Protein AF-A0A1H9H5K4-F1 (afdb_monomer)

Solvent-accessible surface area (backbone atoms only — not comparable to full-atom values): 8935 Å² total; per-residue (Å²): 134,76,62,64,62,54,52,51,51,46,32,51,48,12,49,52,40,22,51,51,19,50,47,57,55,54,73,44,47,45,75,44,65,45,85,68,79,45,102,84,40,21,81,36,43,59,58,78,64,101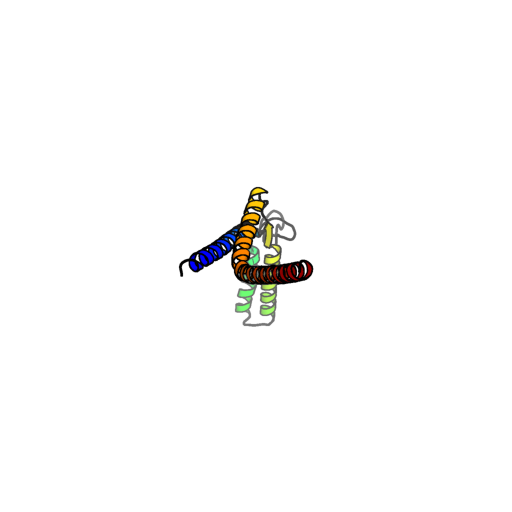,45,84,44,59,61,69,56,60,51,46,56,44,51,51,22,52,55,42,38,67,72,52,76,72,47,74,67,34,57,51,46,36,52,51,31,52,50,52,51,53,54,48,50,59,61,22,54,41,85,41,72,61,92,68,55,73,63,57,53,50,51,35,48,50,28,33,53,50,11,46,50,42,31,48,48,59,65,54,56,80,73,49,60,65,63,54,54,50,54,52,52,53,53,52,48,53,53,53,53,52,52,51,54,52,51,52,50,53,54,62,74,77,105

pLDDT: mean 70.05, std 15.32, range [40.38, 92.62]

Structure (mmCIF, N/CA/C/O backbone):
data_AF-A0A1H9H5K4-F1
#
_entry.id   AF-A0A1H9H5K4-F1
#
loop_
_atom_site.group_PDB
_atom_site.id
_atom_site.type_symbol
_atom_site.label_atom_id
_atom_site.label_alt_id
_atom_site.label_comp_id
_atom_site.label_asym_id
_atom_site.label_entity_id
_atom_site.label_seq_id
_atom_site.pdbx_PDB_ins_code
_atom_site.Cartn_x
_atom_site.Cartn_y
_atom_site.Cartn_z
_atom_site.occupancy
_atom_site.B_iso_or_equiv
_atom_site.auth_seq_id
_atom_site.auth_comp_id
_atom_site.auth_asym_id
_atom_site.auth_atom_id
_atom_site.pdbx_PDB_model_num
ATOM 1 N N . MET A 1 1 ? -34.189 -9.428 18.958 1.00 47.50 1 MET A N 1
ATOM 2 C CA . MET A 1 1 ? -33.196 -10.035 18.036 1.00 47.50 1 MET A CA 1
ATOM 3 C C . MET A 1 1 ? -33.087 -9.348 16.654 1.00 47.50 1 MET A C 1
ATOM 5 O O . MET A 1 1 ? -32.446 -9.909 15.776 1.00 47.50 1 MET A O 1
ATOM 9 N N . LYS A 1 2 ? -33.678 -8.160 16.399 1.00 49.12 2 LYS A N 1
ATOM 10 C CA . LYS A 1 2 ? -33.633 -7.508 15.063 1.00 49.12 2 LYS A CA 1
ATOM 11 C C . LYS A 1 2 ? -32.490 -6.483 14.893 1.00 49.12 2 LYS A C 1
ATOM 13 O O . LYS A 1 2 ? -32.190 -6.124 13.763 1.00 49.12 2 LYS A O 1
ATOM 18 N N . ASN A 1 3 ? -31.840 -6.056 15.981 1.00 57.09 3 ASN A N 1
ATOM 19 C CA . ASN A 1 3 ? -30.867 -4.953 15.960 1.00 57.09 3 ASN A CA 1
ATOM 20 C C . ASN A 1 3 ? -29.428 -5.411 15.646 1.00 57.09 3 ASN A C 1
ATOM 22 O O . ASN A 1 3 ? -28.778 -4.790 14.813 1.00 57.09 3 ASN A O 1
ATOM 26 N N . GLU A 1 4 ? -28.991 -6.562 16.167 1.00 59.06 4 GLU A N 1
ATOM 27 C CA . GLU A 1 4 ? -27.632 -7.099 15.936 1.00 59.06 4 GLU A CA 1
ATOM 28 C C . GLU A 1 4 ? -27.330 -7.383 14.456 1.00 59.06 4 GLU A C 1
ATOM 30 O O . GLU A 1 4 ? -26.211 -7.212 13.980 1.00 59.06 4 GLU A O 1
ATOM 35 N N . LYS A 1 5 ? -28.349 -7.777 13.678 1.00 60.62 5 LYS A N 1
ATOM 36 C CA . LYS A 1 5 ? -28.186 -8.032 12.238 1.00 60.62 5 LYS A CA 1
ATOM 37 C C . LYS A 1 5 ? -27.827 -6.763 11.467 1.00 60.62 5 LYS A C 1
ATOM 39 O O . LYS A 1 5 ? -27.070 -6.835 10.506 1.00 60.62 5 LYS A O 1
ATOM 44 N N . ASN A 1 6 ? -28.354 -5.614 11.886 1.00 73.81 6 ASN A N 1
ATOM 45 C CA . ASN A 1 6 ? -28.075 -4.340 11.231 1.00 73.81 6 ASN A CA 1
ATOM 46 C C . ASN A 1 6 ? -26.670 -3.841 11.579 1.00 73.81 6 ASN A C 1
ATOM 48 O O . ASN A 1 6 ? -26.006 -3.285 10.713 1.00 73.81 6 ASN A O 1
ATOM 52 N N . GLU A 1 7 ? -26.201 -4.094 12.801 1.00 72.50 7 GLU A N 1
ATOM 53 C CA . GLU A 1 7 ? -24.843 -3.758 13.248 1.00 72.50 7 GLU A CA 1
ATOM 54 C C . GLU A 1 7 ? -23.786 -4.618 12.551 1.00 72.50 7 GLU A C 1
ATOM 56 O O . GLU A 1 7 ? -22.800 -4.083 12.045 1.00 72.50 7 GLU A O 1
ATOM 61 N N . LEU A 1 8 ? -24.034 -5.924 12.407 1.00 78.62 8 LEU A N 1
ATOM 62 C CA . LEU A 1 8 ? -23.179 -6.817 11.619 1.00 78.62 8 LEU A CA 1
ATOM 63 C C . LEU A 1 8 ? -23.145 -6.430 10.137 1.00 78.62 8 LEU A C 1
ATOM 65 O O . LEU A 1 8 ? -22.081 -6.462 9.526 1.00 78.62 8 LEU A O 1
ATOM 69 N N . LEU A 1 9 ? -24.282 -6.031 9.556 1.00 82.31 9 LEU A N 1
ATOM 70 C CA . LEU A 1 9 ? -24.336 -5.534 8.177 1.00 82.31 9 LEU A CA 1
ATOM 71 C C . LEU A 1 9 ? -23.584 -4.207 8.011 1.00 82.31 9 LEU A C 1
ATOM 73 O O . LEU A 1 9 ? -22.932 -4.011 6.990 1.00 82.31 9 LEU A O 1
ATOM 77 N N . PHE A 1 10 ? -23.631 -3.318 9.004 1.00 81.44 10 PHE A N 1
ATOM 78 C CA . PHE A 1 10 ? -22.887 -2.055 8.996 1.00 81.44 10 PHE A CA 1
ATOM 79 C C . PHE A 1 10 ? -21.377 -2.275 9.153 1.00 81.44 10 PHE A C 1
ATOM 81 O O . PHE A 1 10 ? -20.582 -1.655 8.449 1.00 81.44 10 PHE A O 1
ATOM 88 N N . PHE A 1 11 ? -20.979 -3.201 10.028 1.00 87.00 11 PHE A N 1
ATOM 89 C CA . PHE A 1 11 ? -19.592 -3.633 10.181 1.00 87.00 11 PHE A CA 1
ATOM 90 C C . PHE A 1 11 ? -19.070 -4.279 8.896 1.00 87.00 11 PHE A C 1
ATOM 92 O O . PHE A 1 11 ? -18.037 -3.869 8.371 1.00 87.00 11 PHE A O 1
ATOM 99 N N . LEU A 1 12 ? -19.812 -5.243 8.345 1.00 90.00 12 LEU A N 1
ATOM 100 C CA . LEU A 1 12 ? -19.452 -5.930 7.108 1.00 90.00 12 LEU A CA 1
ATOM 101 C C . LEU A 1 12 ? -19.418 -4.965 5.919 1.00 90.00 12 LEU A C 1
ATOM 103 O O . LEU A 1 12 ? -18.517 -5.054 5.092 1.00 90.00 12 LEU A O 1
ATOM 107 N N . GLY A 1 13 ? -20.351 -4.013 5.865 1.00 89.12 13 GLY A N 1
ATOM 108 C CA . GLY A 1 13 ? -20.355 -2.928 4.889 1.00 89.12 13 GLY A CA 1
ATOM 109 C C . GLY A 1 13 ? -19.105 -2.055 4.992 1.00 89.12 13 GLY A C 1
ATOM 110 O O . GLY A 1 13 ? -18.459 -1.802 3.978 1.00 89.12 13 GLY A O 1
ATOM 111 N N . GLY A 1 14 ? -18.703 -1.663 6.204 1.00 88.31 14 GLY A N 1
ATOM 112 C CA . GLY A 1 14 ? -17.472 -0.903 6.436 1.00 88.31 14 GLY A CA 1
ATOM 113 C C . GLY A 1 14 ? -16.201 -1.679 6.067 1.00 88.31 14 GLY A C 1
ATOM 114 O O . GLY A 1 14 ? -15.311 -1.128 5.417 1.00 88.31 14 GLY A O 1
ATOM 115 N N . VAL A 1 15 ? -16.130 -2.972 6.408 1.00 90.94 15 VAL A N 1
ATOM 116 C CA . VAL A 1 15 ? -15.009 -3.853 6.033 1.00 90.94 15 VAL A CA 1
ATOM 117 C C . VAL A 1 15 ? -14.943 -4.029 4.517 1.00 90.94 15 VAL A C 1
ATOM 119 O O . VAL A 1 15 ? -13.870 -3.877 3.937 1.00 90.94 15 VAL A O 1
ATOM 122 N N . ALA A 1 16 ? -16.075 -4.299 3.863 1.00 91.00 16 ALA A N 1
ATOM 123 C CA . ALA A 1 16 ? -16.149 -4.448 2.412 1.00 91.00 16 ALA A CA 1
ATOM 124 C C . ALA A 1 16 ? -15.741 -3.153 1.696 1.00 91.00 16 ALA A C 1
ATOM 126 O O . ALA A 1 16 ? -14.950 -3.189 0.757 1.00 91.00 16 ALA A O 1
ATOM 127 N N . MET A 1 17 ? -16.212 -2.002 2.178 1.00 90.88 17 MET A N 1
ATOM 128 C CA . MET A 1 17 ? -15.848 -0.689 1.648 1.00 90.88 17 MET A CA 1
ATOM 129 C C . MET A 1 17 ? -14.340 -0.423 1.791 1.00 90.88 17 MET A C 1
ATOM 131 O O . MET A 1 17 ? -13.692 -0.021 0.826 1.00 90.88 17 MET A O 1
ATOM 135 N N . CYS A 1 18 ? -13.751 -0.740 2.947 1.00 91.56 18 CYS A N 1
ATOM 136 C CA . CYS A 1 18 ? -12.311 -0.616 3.173 1.00 91.56 18 CYS A CA 1
ATOM 137 C C . CYS A 1 18 ? -11.502 -1.552 2.253 1.00 91.56 18 CYS A C 1
ATOM 139 O O . CYS A 1 18 ? -10.542 -1.120 1.615 1.00 91.56 18 CYS A O 1
ATOM 141 N N . ALA A 1 19 ? -11.933 -2.811 2.115 1.00 91.12 19 ALA A N 1
ATOM 142 C CA . ALA A 1 19 ? -11.299 -3.798 1.244 1.00 91.12 19 ALA A CA 1
ATOM 143 C C . ALA A 1 19 ? -11.302 -3.359 -0.227 1.00 91.12 19 ALA A C 1
ATOM 145 O O . ALA A 1 19 ? -10.289 -3.504 -0.906 1.00 91.12 19 ALA A O 1
ATOM 146 N N . VAL A 1 20 ? -12.398 -2.764 -0.709 1.00 90.69 20 VAL A N 1
ATOM 147 C CA . VAL A 1 20 ? -12.471 -2.209 -2.069 1.00 90.69 20 VAL A CA 1
ATOM 148 C C . VAL A 1 20 ? -11.520 -1.016 -2.232 1.00 90.69 20 VAL A C 1
ATOM 150 O O . VAL A 1 20 ? -10.835 -0.929 -3.248 1.00 90.69 20 VAL A O 1
ATOM 153 N N . GLY A 1 21 ? -11.402 -0.133 -1.233 1.00 86.88 21 GLY A N 1
ATOM 154 C CA . GLY A 1 21 ? -10.444 0.982 -1.259 1.00 86.88 21 GLY A CA 1
ATOM 155 C C . GLY A 1 21 ? -8.985 0.537 -1.308 1.00 86.88 21 GLY A C 1
ATOM 156 O O . GLY A 1 21 ? -8.221 1.023 -2.141 1.00 86.88 21 GLY A O 1
ATOM 157 N N . LEU A 1 22 ? -8.614 -0.442 -0.483 1.00 88.31 22 LEU A N 1
ATOM 158 C CA . LEU A 1 22 ? -7.289 -1.067 -0.511 1.00 88.31 22 LEU A CA 1
ATOM 159 C C . LEU A 1 22 ? -7.037 -1.831 -1.814 1.00 88.31 22 LEU A C 1
ATOM 161 O O . LEU A 1 22 ? -5.936 -1.769 -2.350 1.00 88.31 22 LEU A O 1
ATOM 165 N N . PHE A 1 23 ? -8.048 -2.514 -2.352 1.00 87.75 23 PHE A N 1
ATOM 166 C CA . PHE A 1 23 ? -7.936 -3.213 -3.628 1.00 87.75 23 PHE A CA 1
ATOM 167 C C . PHE A 1 23 ? -7.665 -2.240 -4.775 1.00 87.75 23 PHE A C 1
ATOM 169 O O . PHE A 1 23 ? -6.749 -2.468 -5.555 1.00 87.75 23 PHE A O 1
ATOM 176 N N . ILE A 1 24 ? -8.403 -1.131 -4.859 1.00 84.12 24 ILE A N 1
ATOM 177 C CA . ILE A 1 24 ? -8.171 -0.102 -5.881 1.00 84.12 24 ILE A CA 1
ATOM 178 C C . ILE A 1 24 ? -6.773 0.511 -5.718 1.00 84.12 24 ILE A C 1
ATOM 180 O O . ILE A 1 24 ? -6.087 0.718 -6.717 1.00 84.12 24 ILE A O 1
ATOM 184 N N . LEU A 1 25 ? -6.328 0.748 -4.479 1.00 83.81 25 LEU A N 1
ATOM 185 C CA . LEU A 1 25 ? -4.987 1.254 -4.187 1.00 83.81 25 LEU A CA 1
ATOM 186 C C . LEU A 1 25 ? -3.892 0.279 -4.646 1.00 83.81 25 LEU A C 1
ATOM 188 O O . LEU A 1 25 ? -2.971 0.686 -5.349 1.00 83.81 25 LEU A O 1
ATOM 192 N N . PHE A 1 26 ? -4.004 -1.010 -4.317 1.00 74.88 26 PHE A N 1
ATOM 193 C CA . PHE A 1 26 ? -3.025 -2.022 -4.724 1.00 74.88 26 PHE A CA 1
ATOM 194 C C . PHE A 1 26 ? -3.066 -2.334 -6.216 1.00 74.88 26 PHE A C 1
ATOM 196 O O . PHE A 1 26 ? -2.019 -2.542 -6.818 1.00 74.88 26 PHE A O 1
ATOM 203 N N . ASN A 1 27 ? -4.244 -2.314 -6.835 1.00 73.44 27 ASN A N 1
ATOM 204 C CA . ASN A 1 27 ? -4.385 -2.565 -8.266 1.00 73.44 27 ASN A CA 1
ATOM 205 C C . ASN A 1 27 ? -3.851 -1.402 -9.124 1.00 73.44 27 ASN A C 1
ATOM 207 O O . ASN A 1 27 ? -3.678 -1.547 -10.329 1.00 73.44 27 ASN A O 1
ATOM 211 N N . ARG A 1 28 ? -3.585 -0.245 -8.508 1.00 68.81 28 ARG A N 1
ATOM 212 C CA . ARG A 1 28 ? -2.949 0.925 -9.132 1.00 68.81 28 ARG A CA 1
ATOM 213 C C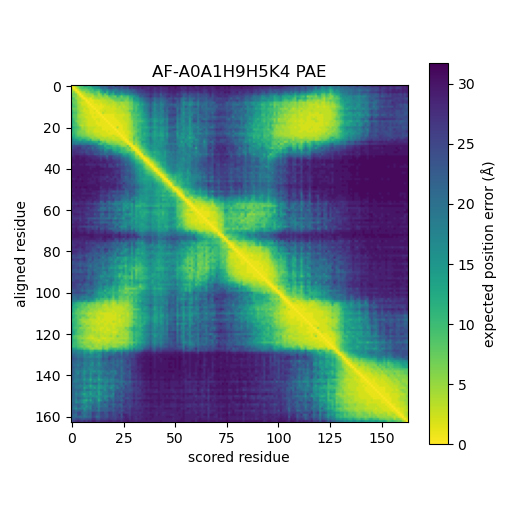 . ARG A 1 28 ? -1.439 0.987 -8.914 1.00 68.81 28 ARG A C 1
ATOM 215 O O . ARG A 1 28 ? -0.761 1.784 -9.561 1.00 68.81 28 ARG A O 1
ATOM 222 N N . VAL A 1 29 ? -0.898 0.126 -8.051 1.00 59.16 29 VAL A N 1
ATOM 223 C CA . VAL A 1 29 ? 0.541 -0.137 -7.987 1.00 59.16 29 VAL A CA 1
ATOM 224 C C . VAL A 1 29 ? 0.882 -1.060 -9.152 1.00 59.16 29 VAL A C 1
ATOM 226 O O . VAL A 1 29 ? 0.818 -2.285 -9.047 1.00 59.16 29 VAL A O 1
ATOM 229 N N . HIS A 1 30 ? 1.233 -0.472 -10.291 1.00 54.75 30 HIS A N 1
ATOM 230 C CA . HIS A 1 30 ? 1.734 -1.249 -11.410 1.00 54.75 30 HIS A CA 1
ATOM 231 C C . HIS A 1 30 ? 3.174 -1.684 -11.119 1.00 54.75 30 HIS A C 1
ATOM 233 O O . HIS A 1 30 ? 4.112 -0.885 -11.077 1.00 54.75 30 HIS A O 1
ATOM 239 N N . VAL A 1 31 ? 3.366 -2.992 -10.936 1.00 40.38 31 VAL A N 1
ATOM 240 C CA . VAL A 1 31 ? 4.702 -3.593 -10.912 1.00 40.38 31 VAL A CA 1
ATOM 241 C C . VAL A 1 31 ? 5.180 -3.708 -12.355 1.00 40.38 31 VAL A C 1
ATOM 243 O O . VAL A 1 31 ? 4.978 -4.711 -13.039 1.00 40.38 31 VAL A O 1
ATOM 246 N N . GLY A 1 32 ? 5.774 -2.626 -12.848 1.00 47.28 32 GLY A N 1
ATOM 247 C CA . GLY A 1 32 ? 6.412 -2.599 -14.152 1.00 47.28 32 GLY A CA 1
ATOM 248 C C . GLY A 1 32 ? 7.729 -3.364 -14.100 1.00 47.28 32 GLY A C 1
ATOM 249 O O . GLY A 1 32 ? 8.656 -2.994 -13.380 1.00 47.28 32 GLY A O 1
ATOM 250 N N . SER A 1 33 ? 7.835 -4.426 -14.893 1.00 46.53 33 SER A N 1
ATOM 251 C CA . SER A 1 33 ? 9.131 -5.029 -15.201 1.00 46.53 33 SER A CA 1
ATOM 252 C C . SER A 1 33 ? 9.799 -4.171 -16.274 1.00 46.53 33 SER A C 1
ATOM 254 O O . SER A 1 33 ? 9.307 -4.115 -17.401 1.00 46.53 33 SER A O 1
ATOM 256 N N . VAL A 1 34 ? 10.905 -3.493 -15.956 1.00 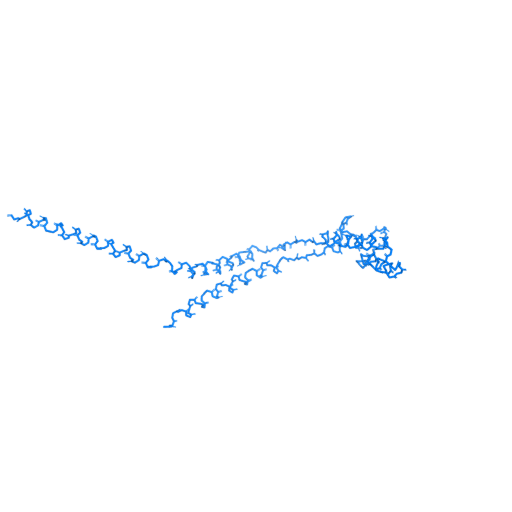51.41 34 VAL A N 1
ATOM 257 C CA . VAL A 1 34 ? 11.734 -2.822 -16.970 1.00 51.41 34 VAL A CA 1
ATOM 258 C C . VAL A 1 34 ? 12.481 -3.904 -17.746 1.00 51.41 34 VAL A C 1
ATOM 260 O O . VAL A 1 34 ? 13.648 -4.185 -17.514 1.00 51.41 34 VAL A O 1
ATOM 263 N N . TYR A 1 35 ? 11.788 -4.533 -18.691 1.00 49.22 35 TYR A N 1
ATOM 264 C CA . TYR A 1 35 ? 12.383 -5.351 -19.745 1.00 49.22 35 TYR A CA 1
ATOM 265 C C . TYR A 1 35 ? 12.783 -4.454 -20.925 1.00 49.22 35 TYR A C 1
ATOM 267 O O . TYR A 1 35 ? 12.436 -4.726 -22.070 1.00 49.22 35 TYR A O 1
ATOM 275 N N . GLY A 1 36 ? 13.490 -3.352 -20.671 1.00 51.50 36 GLY A N 1
ATOM 276 C CA . GLY A 1 36 ? 13.941 -2.477 -21.751 1.00 51.50 36 GLY A CA 1
ATOM 277 C C . GLY A 1 36 ? 14.374 -1.096 -21.287 1.00 51.50 36 GLY A C 1
ATOM 278 O O . GLY A 1 36 ? 13.546 -0.285 -20.887 1.00 51.50 36 GLY A O 1
ATOM 279 N N . GLY A 1 37 ? 15.670 -0.812 -21.410 1.00 46.00 37 GLY A N 1
ATOM 280 C CA . GLY A 1 37 ? 16.193 0.555 -21.400 1.00 46.00 37 GLY A CA 1
ATOM 281 C C . GLY A 1 37 ? 17.109 0.877 -20.224 1.00 46.00 37 GLY A C 1
ATOM 282 O O . GLY A 1 37 ? 16.682 1.452 -19.229 1.00 46.00 37 GLY A O 1
ATOM 283 N N . GLY A 1 38 ? 18.402 0.577 -20.366 1.00 42.25 38 GLY A N 1
ATOM 284 C CA . GLY A 1 38 ? 19.440 1.205 -19.547 1.00 42.25 38 GLY A CA 1
ATOM 285 C C . GLY A 1 38 ? 20.663 0.331 -19.297 1.00 42.25 38 GLY A C 1
ATOM 286 O O . GLY A 1 38 ? 20.542 -0.872 -19.084 1.00 42.25 38 GLY A O 1
ATOM 287 N N . LEU A 1 39 ? 21.832 0.978 -19.260 1.00 44.28 39 LEU A N 1
ATOM 288 C CA . LEU A 1 39 ? 23.183 0.399 -19.176 1.00 44.28 39 LEU A CA 1
ATOM 289 C C . LEU A 1 39 ? 23.403 -0.587 -18.002 1.00 44.28 39 LEU A C 1
ATOM 291 O O . LEU A 1 39 ? 24.328 -1.384 -18.049 1.00 44.28 39 LEU A O 1
ATOM 295 N N . PHE A 1 40 ? 22.537 -0.570 -16.982 1.00 44.59 40 PHE A N 1
ATOM 296 C CA . PHE A 1 40 ? 22.558 -1.503 -15.842 1.00 44.59 40 PHE A CA 1
ATOM 297 C C . PHE A 1 40 ? 21.185 -2.131 -15.514 1.00 44.59 40 PHE A C 1
ATOM 299 O O . PHE A 1 40 ? 21.075 -2.909 -14.576 1.00 44.59 40 PHE A O 1
ATOM 306 N N . GLY A 1 41 ? 20.140 -1.833 -16.298 1.00 45.53 41 GLY A N 1
ATOM 307 C CA . GLY A 1 41 ? 18.802 -2.447 -16.207 1.00 45.53 41 GLY A CA 1
ATOM 308 C C . GLY A 1 41 ? 18.507 -3.404 -17.370 1.00 45.53 41 GLY A C 1
ATOM 309 O O . GLY A 1 41 ? 17.354 -3.705 -17.653 1.00 45.53 41 GLY A O 1
ATOM 310 N N . GLY A 1 42 ? 19.551 -3.815 -18.096 1.00 46.41 42 GLY A N 1
ATOM 311 C CA . GLY A 1 42 ? 19.476 -4.427 -19.420 1.00 46.41 42 GLY A CA 1
ATOM 312 C C . GLY A 1 42 ? 20.238 -5.742 -19.557 1.00 46.41 42 GLY A C 1
ATOM 313 O O . GLY A 1 42 ? 20.766 -6.012 -20.626 1.00 46.41 42 GLY A O 1
ATOM 314 N N . LEU A 1 43 ? 20.277 -6.606 -18.538 1.00 49.34 43 LEU A N 1
ATOM 315 C CA . LEU A 1 43 ? 20.747 -7.989 -18.754 1.00 49.34 43 LEU A CA 1
ATOM 316 C C . LEU A 1 43 ? 19.833 -8.790 -19.710 1.00 49.34 43 LEU A C 1
ATOM 318 O O . LEU A 1 43 ? 20.214 -9.863 -20.163 1.00 49.34 43 LEU A O 1
ATOM 322 N N . GLY A 1 44 ? 18.650 -8.261 -20.049 1.00 46.62 44 GLY A N 1
ATOM 323 C CA . GLY A 1 44 ? 17.777 -8.775 -21.110 1.00 46.62 44 GLY A CA 1
ATOM 324 C C . GLY A 1 44 ? 17.967 -8.126 -22.488 1.00 46.62 44 GLY A C 1
ATOM 325 O O . GLY A 1 44 ? 17.357 -8.600 -23.435 1.00 46.62 44 GLY A O 1
ATOM 326 N N . TYR A 1 45 ? 18.786 -7.071 -22.606 1.00 44.84 45 TYR A N 1
ATOM 327 C CA . TYR A 1 45 ? 19.160 -6.418 -23.869 1.00 44.84 45 TYR A CA 1
ATOM 328 C C . TYR A 1 45 ? 20.631 -6.030 -23.785 1.00 44.84 45 TYR A C 1
ATOM 330 O O . TYR A 1 45 ? 20.988 -4.868 -23.584 1.00 44.84 45 TYR A O 1
ATOM 338 N N . ILE A 1 46 ? 21.501 -7.029 -23.908 1.00 46.69 46 ILE A N 1
ATOM 339 C CA . ILE A 1 46 ? 22.923 -6.782 -24.108 1.00 46.69 46 ILE A CA 1
ATOM 340 C C . ILE A 1 46 ? 23.063 -6.226 -25.524 1.00 46.69 46 ILE A C 1
ATOM 342 O O . ILE A 1 46 ? 23.179 -6.962 -26.501 1.00 46.69 46 ILE A O 1
ATOM 346 N N . THR A 1 47 ? 22.992 -4.906 -25.642 1.00 47.62 47 THR A N 1
ATOM 347 C CA . THR A 1 47 ? 23.293 -4.183 -26.875 1.00 47.62 47 THR A CA 1
ATOM 348 C C . THR A 1 47 ? 24.813 -4.179 -27.050 1.00 47.62 47 THR A C 1
ATOM 350 O O . THR A 1 47 ? 25.488 -3.195 -26.755 1.00 47.62 47 THR A O 1
ATOM 353 N N . LEU A 1 48 ? 25.379 -5.308 -27.490 1.00 44.91 48 LEU A N 1
ATOM 354 C CA . LEU A 1 48 ? 26.763 -5.384 -27.961 1.00 44.91 48 LEU A CA 1
ATOM 355 C C . LEU A 1 48 ? 26.797 -4.826 -29.398 1.00 44.91 48 LEU A C 1
ATOM 357 O O . LEU A 1 48 ? 26.823 -5.559 -30.384 1.00 44.91 48 LEU A O 1
ATOM 361 N N . GLY A 1 49 ? 26.672 -3.504 -29.528 1.00 61.75 49 GLY A N 1
ATOM 362 C CA . GLY A 1 49 ? 26.495 -2.843 -30.825 1.00 61.75 49 GLY A CA 1
ATOM 363 C C . GLY A 1 49 ? 25.072 -2.975 -31.392 1.00 61.75 49 GLY A C 1
ATOM 364 O O . GLY A 1 49 ? 24.097 -3.006 -30.655 1.00 61.75 49 GLY A O 1
ATOM 365 N N . ARG A 1 50 ? 24.924 -3.014 -32.722 1.00 44.69 50 ARG A N 1
ATOM 366 C CA . ARG A 1 50 ? 23.642 -2.856 -33.451 1.00 44.69 50 ARG A CA 1
ATOM 367 C C . ARG A 1 50 ? 22.715 -4.089 -33.440 1.00 44.69 50 ARG A C 1
ATOM 369 O O . ARG A 1 50 ? 21.880 -4.225 -34.330 1.00 44.69 50 ARG A O 1
ATOM 376 N N . PHE A 1 51 ? 22.867 -4.983 -32.465 1.00 43.12 51 PHE A N 1
ATOM 377 C CA . PHE A 1 51 ? 22.050 -6.185 -32.306 1.00 43.12 51 PHE A CA 1
ATOM 378 C C . PHE A 1 51 ? 21.310 -6.143 -30.968 1.00 43.12 51 PHE A C 1
ATOM 380 O O . PHE A 1 51 ? 21.914 -6.201 -29.900 1.00 43.12 51 PHE A O 1
ATOM 387 N N . SER A 1 52 ? 19.985 -6.035 -31.037 1.00 45.81 52 SER A N 1
ATOM 388 C CA . SER A 1 52 ? 19.095 -6.113 -29.881 1.00 45.81 52 SER A CA 1
ATOM 389 C C . SER A 1 52 ? 18.845 -7.585 -29.545 1.00 45.81 52 SER A C 1
ATOM 391 O O . SER A 1 52 ? 18.115 -8.266 -30.262 1.00 45.81 52 SER A O 1
ATOM 393 N N . MET A 1 53 ? 19.475 -8.100 -28.485 1.00 48.19 53 MET A N 1
ATOM 394 C CA . MET A 1 53 ? 19.209 -9.461 -28.004 1.00 48.19 53 MET A CA 1
ATOM 395 C C . MET A 1 53 ? 17.891 -9.505 -27.207 1.00 48.19 53 MET A C 1
ATOM 397 O O . MET A 1 53 ? 17.696 -8.635 -26.363 1.00 48.19 53 MET A O 1
ATOM 401 N N . PRO A 1 54 ? 16.990 -10.477 -27.454 1.00 51.47 54 PRO A N 1
ATOM 402 C CA . PRO A 1 54 ? 15.736 -10.618 -26.714 1.00 51.47 54 PRO A CA 1
ATOM 403 C C . PRO A 1 54 ? 15.922 -11.032 -25.246 1.00 51.47 54 PRO A C 1
ATOM 405 O O . PRO A 1 54 ? 16.795 -11.834 -24.917 1.00 51.47 54 PRO A O 1
ATOM 408 N N . SER A 1 55 ? 14.977 -10.588 -24.413 1.00 50.88 55 SER A N 1
ATOM 409 C CA . SER A 1 55 ? 14.720 -10.954 -23.005 1.00 50.88 55 SER A CA 1
ATOM 410 C C . SER A 1 55 ? 14.999 -12.422 -22.625 1.00 50.88 55 SER A C 1
ATOM 412 O O . SER A 1 55 ? 15.483 -12.692 -21.526 1.00 50.88 55 SER A O 1
ATOM 414 N N . GLY A 1 56 ? 14.779 -13.372 -23.540 1.00 55.03 56 GLY A N 1
ATOM 415 C CA . GLY A 1 56 ? 15.056 -14.796 -23.328 1.00 55.03 56 GLY A CA 1
ATOM 416 C C . GLY A 1 56 ? 16.530 -15.144 -23.079 1.00 55.03 56 GLY A C 1
ATOM 417 O O . GLY A 1 56 ? 16.810 -16.231 -22.590 1.00 55.03 56 GLY A O 1
ATOM 418 N N . LEU A 1 57 ? 17.486 -14.247 -23.342 1.00 62.72 57 LEU A N 1
ATOM 419 C CA . LEU A 1 57 ? 18.911 -14.504 -23.102 1.00 62.72 57 LEU A CA 1
ATOM 420 C C . LEU A 1 57 ? 19.239 -14.722 -21.610 1.00 62.72 57 LEU A C 1
ATOM 422 O O . LEU A 1 57 ? 20.165 -15.464 -21.291 1.00 62.72 57 LEU A O 1
ATOM 426 N N . ILE A 1 58 ? 18.448 -14.145 -20.693 1.00 65.50 58 ILE A N 1
ATOM 427 C CA . ILE A 1 58 ? 18.623 -14.318 -19.238 1.00 65.50 58 ILE A CA 1
ATOM 428 C C . ILE A 1 58 ? 18.430 -15.781 -18.797 1.00 65.50 58 ILE A C 1
ATOM 430 O O . ILE A 1 58 ? 18.963 -16.195 -17.770 1.00 65.50 58 ILE A O 1
ATOM 434 N N . ILE A 1 59 ? 17.694 -16.579 -19.584 1.00 63.09 59 ILE A N 1
ATOM 435 C CA . ILE A 1 59 ? 17.420 -17.993 -19.297 1.00 63.09 59 ILE A CA 1
ATOM 436 C C . ILE A 1 59 ? 18.540 -18.916 -19.793 1.00 63.09 59 ILE A C 1
ATOM 438 O O . ILE A 1 59 ? 18.621 -20.070 -19.385 1.00 63.09 59 ILE A O 1
ATOM 442 N N . ILE A 1 60 ? 19.437 -18.418 -20.646 1.00 70.38 60 ILE A N 1
ATOM 443 C CA . ILE A 1 60 ? 20.516 -19.214 -21.239 1.00 70.38 60 ILE A CA 1
ATOM 444 C C . ILE A 1 60 ? 21.536 -19.681 -20.186 1.00 70.38 60 ILE A C 1
ATOM 446 O O . ILE A 1 60 ? 21.829 -20.877 -20.176 1.00 70.38 60 ILE A O 1
ATOM 450 N N . PRO A 1 61 ? 22.030 -18.837 -19.254 1.00 66.69 61 PRO A N 1
ATOM 451 C CA . PRO A 1 61 ? 22.895 -19.299 -18.165 1.00 66.69 61 PRO A CA 1
ATOM 452 C C . PRO A 1 61 ? 22.234 -20.389 -17.313 1.00 66.69 61 PRO A C 1
ATOM 454 O O . PRO A 1 61 ? 22.881 -21.363 -16.938 1.00 66.69 61 PRO A O 1
ATOM 457 N N . PHE A 1 62 ? 20.922 -20.276 -17.080 1.00 66.62 62 PHE A N 1
ATOM 458 C CA . PHE A 1 62 ? 20.139 -21.268 -16.346 1.00 66.62 62 PHE A CA 1
ATOM 459 C C . PHE A 1 62 ? 20.041 -22.606 -17.090 1.00 66.62 62 PHE A C 1
ATOM 461 O O . PHE A 1 62 ? 20.310 -23.654 -16.504 1.00 66.62 62 PHE A O 1
ATOM 468 N N . ILE A 1 63 ? 19.724 -22.577 -18.389 1.00 73.06 63 ILE A N 1
ATOM 469 C CA . ILE A 1 63 ? 19.674 -23.779 -19.232 1.00 73.06 63 ILE A CA 1
ATOM 470 C C . ILE A 1 63 ? 21.051 -24.451 -19.283 1.00 73.06 63 ILE A C 1
ATOM 472 O O . ILE A 1 63 ? 21.141 -25.663 -19.101 1.00 73.06 63 ILE A O 1
ATOM 476 N N . ILE A 1 64 ? 22.129 -23.679 -19.464 1.00 72.56 64 ILE A N 1
ATOM 477 C CA . ILE A 1 64 ? 23.505 -24.198 -19.459 1.00 72.56 64 ILE A CA 1
ATOM 478 C C . ILE A 1 64 ? 23.832 -24.847 -18.107 1.00 72.56 64 ILE A C 1
ATOM 480 O O . ILE A 1 64 ? 24.381 -25.948 -18.081 1.00 72.56 64 ILE A O 1
ATOM 484 N N . GLY A 1 65 ? 23.450 -24.217 -16.991 1.00 66.81 65 GLY A N 1
ATOM 485 C CA . GLY A 1 65 ? 23.631 -24.766 -15.646 1.00 66.81 65 GLY A CA 1
ATOM 486 C C . GLY A 1 65 ? 22.923 -26.110 -15.446 1.00 66.81 65 GLY A C 1
ATOM 487 O O . GLY A 1 65 ? 23.541 -27.058 -14.962 1.00 66.81 65 GLY A O 1
ATOM 488 N N . ILE A 1 66 ? 21.665 -26.231 -15.887 1.00 69.19 66 ILE A N 1
ATOM 489 C CA . ILE A 1 66 ? 20.898 -27.485 -15.809 1.00 69.19 66 ILE A CA 1
ATOM 490 C C . ILE A 1 66 ? 21.531 -28.569 -16.683 1.00 69.19 66 ILE A C 1
ATOM 492 O O . ILE A 1 66 ? 21.782 -29.673 -16.202 1.00 69.19 66 ILE A O 1
ATOM 496 N N . VAL A 1 67 ? 21.822 -28.269 -17.953 1.00 74.31 67 VAL A N 1
ATOM 497 C CA . VAL A 1 67 ? 22.428 -29.238 -18.881 1.00 74.31 67 VAL A CA 1
ATOM 498 C C . VAL A 1 67 ? 23.770 -29.736 -18.333 1.00 74.31 67 VAL A C 1
ATOM 500 O O . VAL A 1 67 ? 24.048 -30.934 -18.372 1.00 74.31 67 VAL A O 1
ATOM 503 N N . TRP A 1 68 ? 24.570 -28.851 -17.733 1.00 65.50 68 TRP A N 1
ATOM 504 C CA . TRP A 1 68 ? 25.840 -29.213 -17.106 1.00 65.50 68 TRP A CA 1
ATOM 505 C C . TRP A 1 68 ? 25.673 -30.031 -15.815 1.00 65.50 68 TRP A C 1
ATOM 507 O O . TRP A 1 68 ? 26.479 -30.921 -15.535 1.00 65.50 68 TRP A O 1
ATOM 517 N N . MET A 1 69 ? 24.621 -29.778 -15.029 1.00 63.50 69 MET A N 1
ATOM 518 C CA . MET A 1 69 ? 24.286 -30.568 -13.839 1.00 63.50 69 MET A CA 1
ATOM 519 C C . MET A 1 69 ? 23.978 -32.027 -14.199 1.00 63.50 69 MET A C 1
ATOM 521 O O . MET A 1 69 ? 24.441 -32.930 -13.501 1.00 63.50 69 MET A O 1
ATOM 525 N N . PHE A 1 70 ? 23.277 -32.255 -15.315 1.00 64.88 70 PHE A N 1
ATOM 526 C CA . PHE A 1 70 ? 23.025 -33.597 -15.845 1.00 64.88 70 PHE A CA 1
ATOM 527 C C . PHE A 1 70 ? 24.266 -34.220 -16.502 1.00 64.88 70 PHE A C 1
ATOM 529 O O . PHE A 1 70 ? 24.526 -35.402 -16.293 1.00 64.88 70 PHE A O 1
ATOM 536 N N . ALA A 1 71 ? 25.071 -33.443 -17.236 1.00 63.00 71 ALA A N 1
ATOM 537 C CA . ALA A 1 71 ? 26.269 -33.954 -17.910 1.00 63.00 71 ALA A CA 1
ATOM 538 C C . 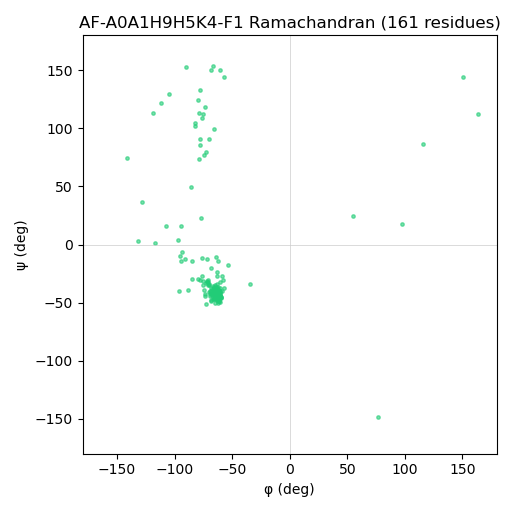ALA A 1 71 ? 27.419 -34.313 -16.947 1.00 63.00 71 ALA A C 1
ATOM 540 O O . ALA A 1 71 ? 28.189 -35.229 -17.220 1.00 63.00 71 ALA A O 1
ATOM 541 N N . SER A 1 72 ? 27.554 -33.607 -15.819 1.00 59.41 72 SER A N 1
ATOM 542 C CA . SER A 1 72 ? 28.687 -33.764 -14.892 1.00 59.41 72 SER A CA 1
ATOM 543 C C . SER A 1 72 ? 28.404 -34.688 -13.697 1.00 59.41 72 SER A C 1
ATOM 545 O O . SER A 1 72 ? 29.246 -34.809 -12.808 1.00 59.41 72 SER A O 1
ATOM 547 N N . GLY A 1 73 ? 27.227 -35.325 -13.637 1.00 54.25 73 GLY A N 1
ATOM 548 C CA . GLY A 1 73 ? 26.932 -36.388 -12.665 1.00 54.25 73 GLY A CA 1
ATOM 549 C C . GLY A 1 73 ? 27.138 -36.016 -11.187 1.00 54.25 73 GLY A C 1
ATOM 550 O O . GLY A 1 73 ? 27.379 -36.896 -10.369 1.00 54.25 73 GLY A O 1
ATOM 551 N N . GLY A 1 74 ? 27.072 -34.726 -10.830 1.00 54.59 74 GLY A N 1
ATOM 552 C CA . GLY A 1 74 ? 27.219 -34.258 -9.444 1.00 54.59 74 GLY A CA 1
ATOM 553 C C . GLY A 1 74 ? 28.603 -33.745 -9.014 1.00 54.59 74 GLY A C 1
ATOM 554 O O . GLY A 1 74 ? 28.834 -33.628 -7.809 1.00 54.59 74 GLY A O 1
ATOM 555 N N . SER A 1 75 ? 29.512 -33.394 -9.935 1.00 59.22 75 SER A N 1
ATOM 556 C CA . SER A 1 75 ? 30.773 -32.721 -9.558 1.00 59.22 75 SER A CA 1
ATOM 557 C C . SER A 1 75 ? 30.547 -31.358 -8.865 1.00 59.22 75 SER A C 1
ATOM 559 O O . SER A 1 75 ? 29.576 -30.651 -9.130 1.00 59.22 75 SER A O 1
ATOM 561 N N . LEU A 1 76 ? 31.459 -30.948 -7.972 1.00 56.94 76 LEU A N 1
ATOM 562 C CA . LEU A 1 76 ? 31.353 -29.696 -7.194 1.00 56.94 76 LEU A CA 1
ATOM 563 C C . LEU A 1 76 ? 31.257 -28.427 -8.066 1.00 56.94 76 LEU A C 1
ATOM 565 O O . LEU A 1 76 ? 30.639 -27.443 -7.658 1.00 56.94 76 LEU A O 1
ATOM 569 N N . ILE A 1 77 ? 31.811 -28.464 -9.282 1.00 61.53 77 ILE A N 1
ATOM 570 C CA . ILE A 1 77 ? 31.780 -27.351 -10.242 1.00 61.53 77 ILE A CA 1
ATOM 571 C C . ILE A 1 77 ? 30.350 -27.064 -10.725 1.00 61.53 77 ILE A C 1
ATOM 573 O O . ILE A 1 77 ? 29.976 -25.902 -10.881 1.00 61.53 77 ILE A O 1
ATOM 577 N N . SER A 1 78 ? 29.521 -28.095 -10.926 1.00 58.81 78 SER A N 1
ATOM 578 C CA . SER A 1 78 ? 28.160 -27.919 -11.454 1.00 58.81 78 SER A CA 1
ATOM 579 C C . SER A 1 78 ? 27.219 -27.273 -10.433 1.00 58.81 78 SER A C 1
ATOM 581 O O . SER A 1 78 ? 26.364 -26.462 -10.798 1.00 58.81 78 SER A O 1
ATOM 583 N N . LYS A 1 79 ? 27.431 -27.547 -9.139 1.00 67.56 79 LYS A N 1
ATOM 584 C CA . LYS A 1 79 ? 26.732 -26.866 -8.039 1.00 67.56 79 LYS A CA 1
ATOM 585 C C . LYS A 1 79 ? 27.069 -25.378 -7.999 1.00 67.56 79 LYS A C 1
ATOM 587 O O . LYS A 1 79 ? 26.160 -24.566 -7.852 1.00 67.56 79 LYS A O 1
ATOM 592 N N . PHE A 1 80 ? 28.341 -25.017 -8.183 1.00 72.31 80 PHE A N 1
ATOM 593 C CA . PHE A 1 80 ? 28.761 -23.614 -8.216 1.00 72.31 80 PHE A CA 1
ATOM 594 C C . PHE A 1 80 ? 28.162 -22.871 -9.416 1.00 72.31 80 PHE A C 1
ATOM 596 O O . PHE A 1 80 ? 27.642 -21.771 -9.263 1.00 72.31 80 PHE A O 1
ATOM 603 N N . PHE A 1 81 ? 28.150 -23.495 -10.596 1.00 69.75 81 PHE A N 1
ATOM 604 C CA . PHE A 1 81 ? 27.598 -22.890 -11.813 1.00 69.75 81 PHE A CA 1
ATOM 605 C C . PHE A 1 81 ? 26.074 -22.705 -11.758 1.00 69.75 81 PHE A C 1
ATOM 607 O O . PHE A 1 81 ? 25.539 -21.683 -12.196 1.00 69.75 81 PHE A O 1
ATOM 614 N N . THR A 1 82 ? 25.368 -23.670 -11.165 1.00 72.00 82 THR A N 1
ATOM 615 C CA . THR A 1 82 ? 23.917 -23.582 -10.947 1.00 72.00 82 THR A CA 1
ATOM 616 C C . THR A 1 82 ? 23.586 -22.521 -9.897 1.00 72.00 82 THR A C 1
ATOM 618 O O . THR A 1 82 ? 22.712 -21.689 -10.126 1.00 72.00 82 THR A O 1
ATOM 621 N N . ALA A 1 83 ? 24.326 -22.481 -8.782 1.00 76.50 83 ALA A N 1
ATOM 622 C CA . ALA A 1 83 ? 24.160 -21.458 -7.750 1.00 76.50 83 ALA A CA 1
ATOM 623 C C . ALA A 1 83 ? 24.444 -20.046 -8.286 1.00 76.50 83 ALA A C 1
ATOM 625 O O . ALA A 1 83 ? 23.683 -19.120 -8.010 1.00 76.50 83 ALA A O 1
ATOM 626 N N . LEU A 1 84 ? 25.485 -19.890 -9.111 1.00 78.38 84 LEU A N 1
ATOM 627 C CA . LEU A 1 84 ? 25.812 -18.629 -9.774 1.00 78.38 84 LEU A CA 1
ATOM 628 C C . LEU A 1 84 ? 24.697 -18.187 -10.733 1.00 78.38 84 LEU A C 1
ATOM 630 O O . LEU A 1 84 ? 24.340 -17.012 -10.762 1.00 78.38 84 LEU A O 1
ATOM 634 N N . SER A 1 85 ? 24.103 -19.124 -11.475 1.00 67.56 85 SER A N 1
ATOM 635 C CA . SER A 1 85 ? 22.995 -18.829 -12.393 1.00 67.56 85 SER A CA 1
ATOM 636 C C . SER A 1 85 ? 21.731 -18.397 -11.651 1.00 67.56 85 SER A C 1
ATOM 638 O O . SER A 1 85 ? 21.104 -17.414 -12.031 1.00 67.56 85 SER A O 1
ATOM 640 N N . VAL A 1 86 ? 21.379 -19.075 -10.555 1.00 80.31 86 VAL A N 1
ATOM 641 C CA . VAL A 1 86 ? 20.239 -18.681 -9.709 1.00 80.31 86 VAL A CA 1
ATOM 642 C C . VAL A 1 86 ? 20.475 -17.307 -9.080 1.00 80.31 86 VAL A C 1
ATOM 644 O O . VAL A 1 86 ? 19.574 -16.471 -9.090 1.00 80.31 86 VAL A O 1
ATOM 647 N N . LEU A 1 87 ? 21.691 -17.036 -8.598 1.00 79.50 87 LEU A N 1
ATOM 648 C CA . LEU A 1 87 ? 22.056 -15.728 -8.054 1.00 79.50 87 LEU A CA 1
ATOM 649 C C . LEU A 1 87 ? 21.886 -14.616 -9.100 1.00 79.50 87 LEU A C 1
ATOM 651 O O . LEU A 1 87 ? 21.290 -13.582 -8.803 1.00 79.50 87 LEU A O 1
ATOM 655 N N . LEU A 1 88 ? 22.350 -14.843 -10.333 1.00 73.25 88 LEU A N 1
ATOM 656 C CA . LEU A 1 88 ? 22.178 -13.896 -11.436 1.00 73.25 88 LEU A CA 1
ATOM 657 C C . LEU A 1 88 ? 20.702 -13.644 -11.766 1.00 73.25 88 LEU A C 1
ATOM 659 O O . LEU A 1 88 ? 20.333 -12.498 -12.008 1.00 73.25 88 LEU A O 1
ATOM 663 N N . ILE A 1 89 ? 19.850 -14.672 -11.724 1.00 72.94 89 ILE A N 1
ATOM 664 C CA . ILE A 1 89 ? 18.402 -14.524 -11.934 1.00 72.94 89 ILE A CA 1
ATOM 665 C C . ILE A 1 89 ? 17.776 -13.674 -10.825 1.00 72.94 89 ILE A C 1
ATOM 667 O O . ILE A 1 89 ? 17.009 -12.763 -11.122 1.00 72.94 89 ILE A O 1
ATOM 671 N N . VAL A 1 90 ? 18.117 -13.919 -9.557 1.00 76.56 90 VAL A N 1
ATOM 672 C CA . VAL A 1 90 ? 17.587 -13.140 -8.424 1.00 76.56 90 VAL A CA 1
ATOM 673 C C . VAL A 1 90 ? 17.986 -11.669 -8.539 1.00 76.56 90 VAL A C 1
ATOM 675 O O . VAL A 1 90 ? 17.133 -10.790 -8.425 1.00 76.56 90 VAL A O 1
ATOM 678 N N . VAL A 1 91 ? 19.259 -11.388 -8.832 1.00 69.56 91 VAL A N 1
ATOM 679 C CA . VAL A 1 91 ? 19.748 -10.016 -9.050 1.00 69.56 91 VAL A CA 1
ATOM 680 C C . VAL A 1 91 ? 19.042 -9.370 -10.244 1.00 69.56 91 VAL A C 1
ATOM 682 O O . VAL A 1 91 ? 18.600 -8.225 -10.147 1.00 69.56 91 VAL A O 1
ATOM 685 N N . ALA A 1 92 ? 18.867 -10.106 -11.343 1.00 63.91 92 ALA A N 1
ATOM 686 C CA . ALA A 1 92 ? 18.157 -9.619 -12.517 1.00 63.91 92 ALA A CA 1
ATOM 687 C C . ALA A 1 92 ? 16.687 -9.301 -12.214 1.00 63.91 92 ALA A C 1
ATOM 689 O O . ALA A 1 92 ? 16.210 -8.254 -12.639 1.00 63.91 92 ALA A O 1
ATOM 690 N N . ILE A 1 93 ? 15.977 -10.139 -11.451 1.00 69.69 93 ILE A N 1
ATOM 691 C CA . ILE A 1 93 ? 14.583 -9.896 -11.049 1.00 69.69 93 ILE A CA 1
ATOM 692 C C . ILE A 1 93 ? 14.485 -8.631 -10.201 1.00 69.69 93 ILE A C 1
ATOM 694 O O . ILE A 1 93 ? 13.644 -7.779 -10.480 1.00 69.69 93 ILE A O 1
ATOM 698 N N . ILE A 1 94 ? 15.355 -8.477 -9.201 1.00 67.50 94 ILE A N 1
ATOM 699 C CA . ILE A 1 94 ? 15.354 -7.300 -8.322 1.00 67.50 94 ILE A CA 1
ATOM 700 C C . ILE A 1 94 ? 15.619 -6.027 -9.132 1.00 67.50 94 ILE A C 1
ATOM 702 O O . ILE A 1 94 ? 14.925 -5.032 -8.956 1.00 67.50 94 ILE A O 1
ATOM 706 N N . MET A 1 95 ? 16.579 -6.062 -10.058 1.00 56.38 95 MET A N 1
ATOM 707 C CA . MET A 1 95 ? 16.893 -4.912 -10.913 1.00 56.38 95 MET A CA 1
ATOM 708 C C . MET A 1 95 ? 15.814 -4.622 -11.964 1.00 56.38 95 MET A C 1
ATOM 710 O O . MET A 1 95 ? 15.619 -3.469 -12.349 1.00 56.38 95 MET A O 1
ATOM 714 N N . THR A 1 96 ? 15.116 -5.657 -12.432 1.00 54.66 96 THR A N 1
ATOM 715 C CA . THR A 1 96 ? 14.035 -5.545 -13.421 1.00 54.66 96 THR A CA 1
ATOM 716 C C . THR A 1 96 ? 12.741 -5.046 -12.779 1.00 54.66 96 THR A C 1
ATOM 718 O O . THR A 1 96 ? 11.959 -4.354 -13.430 1.00 54.66 96 THR A O 1
ATOM 721 N N . THR A 1 97 ? 12.510 -5.361 -11.504 1.00 57.66 97 THR A N 1
ATOM 722 C CA . THR A 1 97 ? 11.292 -4.979 -10.785 1.00 57.66 97 THR A CA 1
ATOM 723 C C . THR A 1 97 ? 11.357 -3.506 -10.404 1.00 57.66 97 THR A C 1
ATOM 725 O O . THR A 1 97 ? 12.104 -3.119 -9.507 1.00 57.66 97 THR A O 1
ATOM 728 N N . ARG A 1 98 ? 10.551 -2.664 -11.058 1.00 55.75 98 ARG A N 1
ATOM 729 C CA . ARG A 1 98 ? 10.334 -1.288 -10.613 1.00 55.75 98 ARG A CA 1
ATOM 730 C C . ARG A 1 98 ? 8.910 -1.114 -10.117 1.00 55.75 98 ARG A C 1
ATOM 732 O O . ARG A 1 98 ? 7.945 -1.307 -10.851 1.00 55.75 98 ARG A O 1
ATOM 739 N N . PHE A 1 99 ? 8.804 -0.708 -8.860 1.00 54.12 99 PHE A N 1
ATOM 740 C CA . PHE A 1 99 ? 7.543 -0.300 -8.266 1.00 54.12 99 PHE A CA 1
ATOM 741 C C . PHE A 1 99 ? 7.285 1.151 -8.655 1.00 54.12 99 PHE A C 1
ATOM 743 O O . PHE A 1 99 ? 7.897 2.063 -8.100 1.00 54.12 99 PHE A O 1
ATOM 750 N N . TRP A 1 100 ? 6.408 1.356 -9.634 1.00 56.94 100 TRP A N 1
ATOM 751 C CA . TRP A 1 100 ? 5.880 2.675 -9.944 1.00 56.94 100 TRP A CA 1
ATOM 752 C C . TRP A 1 100 ? 4.455 2.741 -9.408 1.00 56.94 100 TRP A C 1
ATOM 754 O O . TRP A 1 100 ? 3.640 1.853 -9.656 1.00 56.94 100 TRP A O 1
ATOM 764 N N . LEU A 1 101 ? 4.160 3.791 -8.647 1.00 55.41 101 LEU A N 1
ATOM 765 C CA . LEU A 1 101 ? 2.776 4.206 -8.495 1.00 55.41 101 LEU A CA 1
ATOM 766 C C . LEU A 1 101 ? 2.431 4.998 -9.749 1.00 55.41 101 LEU A C 1
ATOM 768 O O . LEU A 1 101 ? 3.129 5.964 -10.069 1.00 55.41 101 LEU A O 1
ATOM 772 N N . ASP A 1 102 ? 1.383 4.582 -10.454 1.00 60.84 102 ASP A N 1
ATOM 773 C CA . ASP A 1 102 ? 0.874 5.372 -11.568 1.00 60.84 102 ASP A CA 1
ATOM 774 C C . ASP A 1 102 ? 0.509 6.780 -11.089 1.00 60.84 102 ASP A C 1
ATOM 776 O O . ASP A 1 102 ? 0.013 6.985 -9.975 1.00 60.84 102 ASP A O 1
ATOM 780 N N . THR A 1 103 ? 0.747 7.773 -11.946 1.00 61.78 103 THR A N 1
ATOM 781 C CA . THR A 1 103 ? 0.291 9.143 -11.711 1.00 61.78 103 THR A CA 1
ATOM 782 C C . THR A 1 103 ? -1.234 9.165 -11.755 1.00 61.78 103 THR A C 1
ATOM 784 O O . THR A 1 103 ? -1.837 9.159 -12.828 1.00 61.78 103 THR A O 1
ATOM 787 N N . MET A 1 104 ? -1.859 9.154 -10.581 1.00 67.38 104 MET A N 1
ATOM 788 C CA . MET A 1 104 ? -3.311 9.192 -10.429 1.00 67.38 104 MET A CA 1
ATOM 789 C C . MET A 1 104 ? -3.807 10.631 -10.325 1.00 67.38 104 MET A C 1
ATOM 791 O O . MET A 1 104 ? -3.096 11.526 -9.864 1.00 67.38 104 MET A O 1
ATOM 795 N N . THR A 1 105 ? -5.051 10.858 -10.743 1.00 82.56 105 THR A N 1
ATOM 796 C CA . THR A 1 105 ? -5.688 12.162 -10.564 1.00 82.56 105 THR A CA 1
ATOM 797 C C . THR A 1 105 ? -5.905 12.444 -9.071 1.00 82.56 105 THR A C 1
ATOM 799 O O . THR A 1 105 ? -6.052 11.524 -8.264 1.00 82.56 105 THR A O 1
ATOM 802 N N . MET A 1 106 ? -5.963 13.724 -8.684 1.00 79.56 106 MET A N 1
ATOM 803 C CA . MET A 1 106 ? -6.271 14.119 -7.296 1.00 79.56 106 MET A CA 1
ATOM 804 C C . MET A 1 106 ? -7.623 13.567 -6.826 1.00 79.56 106 MET A C 1
ATOM 806 O O . MET A 1 106 ? -7.803 13.266 -5.648 1.00 79.56 106 MET A O 1
ATOM 810 N N . PHE A 1 107 ? -8.562 13.406 -7.762 1.00 83.81 107 PHE A N 1
ATOM 811 C CA . PHE A 1 107 ? -9.858 12.798 -7.504 1.00 83.81 107 PHE A CA 1
ATOM 812 C C . PHE A 1 107 ? -9.734 11.317 -7.130 1.00 83.81 107 PHE A C 1
ATOM 814 O O . PHE A 1 107 ? -10.315 10.909 -6.130 1.00 83.81 107 PHE A O 1
ATOM 821 N N . ASP A 1 108 ? -8.945 10.528 -7.865 1.00 82.25 108 ASP A N 1
ATOM 822 C CA . ASP A 1 108 ? -8.754 9.104 -7.555 1.00 82.25 108 ASP A CA 1
ATOM 823 C C . ASP A 1 108 ? -8.091 8.905 -6.183 1.00 82.25 108 ASP A C 1
ATOM 825 O O . ASP A 1 108 ? -8.485 8.021 -5.421 1.00 82.25 108 ASP A O 1
ATOM 829 N N . TRP A 1 109 ? -7.128 9.765 -5.833 1.00 84.94 109 TRP A N 1
ATOM 830 C CA . TRP A 1 109 ? -6.514 9.788 -4.501 1.00 84.94 109 TRP A CA 1
ATOM 831 C C . TRP A 1 109 ? -7.537 10.065 -3.402 1.00 84.94 109 TRP A C 1
ATOM 833 O O . TRP A 1 109 ? -7.600 9.339 -2.410 1.00 84.94 109 TRP A O 1
ATOM 843 N N . LEU A 1 110 ? 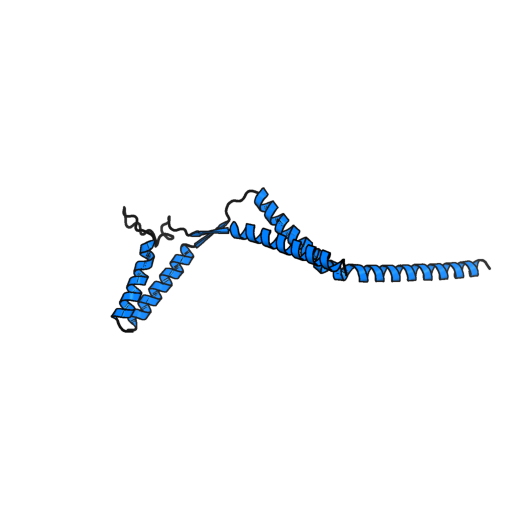-8.359 11.101 -3.582 1.00 89.12 110 LEU A N 1
ATOM 844 C CA . LEU A 1 110 ? -9.382 11.477 -2.613 1.00 89.12 110 LEU A CA 1
ATOM 845 C C . LEU A 1 110 ? -10.463 10.398 -2.489 1.00 89.12 110 LEU A C 1
ATOM 847 O O . LEU A 1 110 ? -10.900 10.105 -1.381 1.00 89.12 110 LEU A O 1
ATOM 851 N N . LEU A 1 111 ? -10.844 9.760 -3.597 1.00 89.19 111 LEU A N 1
ATOM 852 C CA . LEU A 1 111 ? -11.801 8.658 -3.614 1.00 89.19 111 LEU A CA 1
ATOM 853 C C . LEU A 1 111 ? -11.285 7.469 -2.802 1.00 89.19 111 LEU A C 1
ATOM 855 O O . LEU A 1 111 ? -12.005 6.979 -1.937 1.00 89.19 111 LEU A O 1
ATOM 859 N N . ILE A 1 112 ? -10.037 7.043 -3.013 1.00 89.69 112 ILE A N 1
ATOM 860 C CA . ILE A 1 112 ? -9.421 5.950 -2.244 1.00 89.69 112 ILE A CA 1
ATOM 861 C C . ILE A 1 112 ? -9.323 6.313 -0.761 1.00 89.69 112 ILE A C 1
ATOM 863 O O . ILE A 1 112 ? -9.640 5.493 0.100 1.00 89.69 112 ILE A O 1
ATOM 867 N N . LEU A 1 113 ? -8.925 7.548 -0.454 1.00 89.06 113 LEU A N 1
ATOM 868 C CA . LEU A 1 113 ? -8.770 8.016 0.918 1.00 89.06 113 LEU A CA 1
ATOM 869 C C . LEU A 1 113 ? -10.123 8.039 1.639 1.00 89.06 113 LEU A C 1
ATOM 871 O O . LEU A 1 113 ? -10.247 7.484 2.725 1.00 89.06 113 LEU A O 1
ATOM 875 N N . VAL A 1 114 ? -11.168 8.569 1.006 1.00 92.44 114 VAL A N 1
ATOM 876 C CA . VAL A 1 114 ? -12.540 8.530 1.533 1.00 92.44 114 VAL A CA 1
ATOM 877 C C . VAL A 1 114 ? -13.060 7.097 1.650 1.00 92.44 114 VAL A C 1
ATOM 879 O O . VAL A 1 114 ? -13.796 6.799 2.584 1.00 92.44 114 VAL A O 1
ATOM 882 N N . LEU A 1 115 ? -12.674 6.185 0.760 1.00 91.00 115 LEU A N 1
ATOM 883 C CA . LEU A 1 115 ? -13.142 4.801 0.790 1.00 91.00 115 LEU A CA 1
ATOM 884 C C . LEU A 1 115 ? -12.495 3.999 1.936 1.00 91.00 115 LEU A C 1
ATOM 886 O O . LEU A 1 115 ? -13.195 3.294 2.665 1.00 91.00 115 LEU A O 1
ATOM 890 N N . ILE A 1 116 ? -11.187 4.175 2.158 1.00 91.56 116 ILE A N 1
ATOM 891 C CA . ILE A 1 116 ? -10.437 3.543 3.255 1.00 91.56 116 ILE A CA 1
ATOM 892 C C . ILE A 1 116 ? -10.794 4.183 4.599 1.00 91.56 116 ILE A C 1
ATOM 894 O O . ILE A 1 116 ? -11.160 3.472 5.533 1.00 91.56 116 ILE A O 1
ATOM 898 N N . PHE A 1 117 ? -10.733 5.514 4.715 1.00 92.62 117 PHE A N 1
ATOM 899 C CA . PHE A 1 117 ? -11.085 6.199 5.962 1.00 92.62 117 PHE A CA 1
ATOM 900 C C . PHE A 1 117 ? -12.584 6.133 6.246 1.00 92.62 117 PHE A C 1
ATOM 902 O O . PHE A 1 117 ? -12.963 5.992 7.401 1.00 92.62 117 PHE A O 1
ATOM 909 N N . GLY A 1 118 ? -13.447 6.179 5.231 1.00 91.38 118 GLY A N 1
ATOM 910 C CA . GLY A 1 118 ? -14.895 6.038 5.392 1.00 91.38 118 GLY A CA 1
ATOM 911 C C . GLY A 1 118 ? -15.299 4.628 5.818 1.00 91.38 118 GLY A C 1
ATOM 912 O O . GLY A 1 118 ? -16.034 4.476 6.795 1.00 91.38 118 GLY A O 1
ATOM 913 N N . GLY A 1 119 ? -14.767 3.594 5.157 1.00 88.94 119 GLY A N 1
ATOM 914 C CA . GLY A 1 119 ? -14.974 2.201 5.560 1.00 88.94 119 GLY A CA 1
ATOM 915 C C . GLY A 1 119 ? -14.378 1.910 6.941 1.00 88.94 119 GLY A C 1
ATOM 916 O O . GLY A 1 119 ? -15.063 1.387 7.819 1.00 88.94 119 GLY A O 1
ATOM 917 N N . GLY A 1 120 ? -13.134 2.334 7.178 1.00 89.81 120 GLY A N 1
ATOM 918 C CA . GLY A 1 120 ? -12.434 2.171 8.452 1.00 89.81 120 GLY A CA 1
ATOM 919 C C . GLY A 1 120 ? -13.097 2.910 9.618 1.00 89.81 120 GLY A C 1
ATOM 920 O O . GLY A 1 120 ? -13.236 2.340 10.696 1.00 89.81 120 GLY A O 1
ATOM 921 N N . ALA A 1 121 ? -13.577 4.140 9.411 1.00 87.50 121 ALA A N 1
ATOM 922 C CA . ALA A 1 121 ? -14.307 4.895 10.430 1.00 87.50 121 ALA A CA 1
ATOM 923 C C . ALA A 1 121 ? -15.655 4.249 10.764 1.00 87.50 121 ALA A C 1
ATOM 925 O O . ALA A 1 121 ? -16.064 4.255 11.924 1.00 87.50 121 ALA A O 1
ATOM 926 N N . MET A 1 122 ? -16.338 3.662 9.778 1.00 84.69 122 MET A N 1
ATOM 927 C CA . MET A 1 122 ? -17.585 2.931 10.004 1.00 84.69 122 MET A CA 1
ATOM 928 C C . MET A 1 122 ? -17.341 1.649 10.817 1.00 84.69 122 MET A C 1
ATOM 930 O O . MET A 1 122 ? -18.061 1.398 11.781 1.00 84.69 122 MET A O 1
ATOM 934 N N . VAL A 1 123 ? -16.276 0.901 10.506 1.00 87.00 123 VAL A N 1
ATOM 935 C CA . VAL A 1 123 ? -15.834 -0.273 11.285 1.00 87.00 123 VAL A CA 1
ATOM 936 C C . VAL A 1 123 ? -15.460 0.116 12.715 1.00 87.00 123 VAL A C 1
ATOM 938 O O . VAL A 1 123 ? -15.947 -0.494 13.665 1.00 87.00 123 VAL A O 1
ATOM 941 N N . ALA A 1 124 ? -14.649 1.164 12.878 1.00 84.81 124 ALA A N 1
ATOM 942 C CA . ALA A 1 124 ? -14.250 1.677 14.183 1.00 84.81 124 ALA A CA 1
ATOM 943 C C . ALA A 1 124 ? -15.467 2.142 14.991 1.00 84.81 124 ALA A C 1
ATOM 945 O O . ALA A 1 124 ? -15.584 1.816 16.167 1.00 84.81 124 ALA A O 1
ATOM 946 N N . ARG A 1 125 ? -16.417 2.851 14.368 1.00 81.69 125 ARG A N 1
ATOM 947 C CA . ARG A 1 125 ? -17.643 3.282 15.044 1.00 81.69 125 ARG A CA 1
ATOM 948 C C . ARG A 1 125 ? -18.436 2.090 15.558 1.00 81.69 125 ARG A C 1
ATOM 950 O O . ARG A 1 125 ? -18.863 2.140 16.703 1.00 81.69 125 ARG A O 1
ATOM 957 N N . VAL A 1 126 ? -18.632 1.041 14.760 1.00 81.12 126 VAL A N 1
ATOM 958 C CA . VAL A 1 126 ? -19.381 -0.143 15.213 1.00 81.12 126 VAL A CA 1
ATOM 959 C C . VAL A 1 126 ? -18.642 -0.858 16.348 1.00 81.12 126 VAL A C 1
ATOM 961 O O . VAL A 1 126 ? -19.274 -1.234 17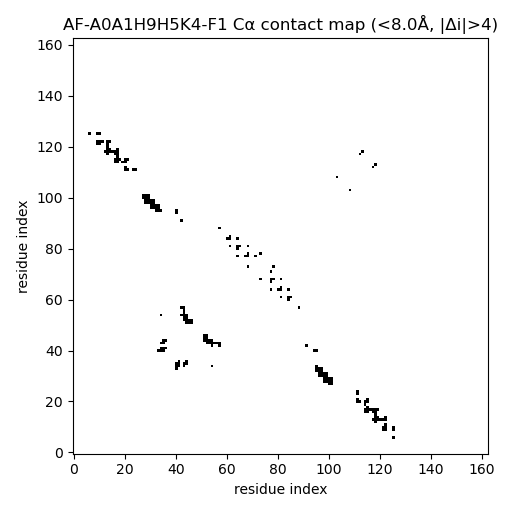.326 1.00 81.12 126 VAL A O 1
ATOM 964 N N . LEU A 1 127 ? -17.311 -0.955 16.278 1.00 78.12 127 LEU A N 1
ATOM 965 C CA . LEU A 1 127 ? -16.500 -1.601 17.313 1.00 78.12 127 LEU A CA 1
ATOM 966 C C . LEU A 1 127 ? -16.452 -0.809 18.635 1.00 78.12 127 LEU A C 1
ATOM 968 O O . LEU A 1 127 ? -16.510 -1.391 19.710 1.00 78.12 127 LEU A O 1
ATOM 972 N N . PHE A 1 128 ? -16.346 0.521 18.570 1.00 74.06 128 PHE A N 1
ATOM 973 C CA . PHE A 1 128 ? -16.211 1.383 19.752 1.00 74.06 128 PHE A CA 1
ATOM 974 C C . PHE A 1 128 ? -17.551 1.880 20.316 1.00 74.06 128 PHE A C 1
ATOM 976 O O . PHE A 1 128 ? -17.586 2.403 21.430 1.00 74.06 128 PHE A O 1
ATOM 983 N N . THR A 1 129 ? -18.661 1.715 19.588 1.00 61.84 129 THR A N 1
ATOM 984 C CA . THR A 1 129 ? -20.004 2.057 20.097 1.00 61.84 129 THR A CA 1
ATOM 985 C C . THR A 1 129 ? -20.445 1.119 21.228 1.00 61.84 129 THR A C 1
ATOM 987 O O . THR A 1 129 ? -21.259 1.532 22.049 1.00 61.84 129 THR A O 1
ATOM 990 N N . ASP A 1 130 ? -19.848 -0.070 21.361 1.00 56.31 130 ASP A N 1
ATOM 991 C CA . ASP A 1 130 ? -20.206 -1.056 22.395 1.00 56.31 130 ASP A CA 1
ATOM 992 C C . ASP A 1 130 ? -19.687 -0.719 23.815 1.00 56.31 130 ASP A C 1
ATOM 994 O O . ASP A 1 130 ? -20.122 -1.298 24.804 1.00 56.31 130 ASP A O 1
ATOM 998 N N . HIS A 1 131 ? -18.790 0.264 23.975 1.00 52.47 131 HIS A N 1
ATOM 999 C CA . HIS A 1 131 ? -18.227 0.629 25.294 1.00 52.47 131 HIS A CA 1
ATOM 1000 C C . HIS A 1 131 ? -18.554 2.055 25.767 1.00 52.47 131 HIS A C 1
ATOM 1002 O O . HIS A 1 131 ? -18.112 2.479 26.836 1.00 52.47 131 HIS A O 1
ATOM 1008 N N . GLY A 1 132 ? -19.319 2.816 24.983 1.00 53.62 132 GLY A N 1
ATOM 1009 C CA . GLY A 1 132 ? -19.600 4.233 25.240 1.00 53.62 132 GLY A CA 1
ATOM 1010 C C . GLY A 1 132 ? -20.911 4.573 25.971 1.00 53.62 132 GLY A C 1
ATOM 1011 O O . GLY A 1 132 ? -20.896 5.491 26.795 1.00 53.62 132 GLY A O 1
ATOM 1012 N N . PRO A 1 133 ? -22.058 3.919 25.691 1.00 54.81 133 PRO A N 1
ATOM 1013 C CA . PRO A 1 133 ? -23.347 4.416 26.172 1.00 54.81 133 PRO A CA 1
ATOM 1014 C C . PRO A 1 133 ? -23.695 3.975 27.600 1.00 54.81 133 PRO A C 1
ATOM 1016 O O . PRO A 1 133 ? -24.344 4.747 28.302 1.00 54.81 133 PRO A O 1
ATOM 1019 N N . GLU A 1 134 ? -23.237 2.807 28.069 1.00 55.88 134 GLU A N 1
ATOM 1020 C CA . GLU A 1 134 ? -23.532 2.345 29.439 1.00 55.88 134 GLU A CA 1
ATOM 1021 C C . GLU A 1 134 ? -22.834 3.197 30.500 1.00 55.88 134 GLU A C 1
ATOM 1023 O O . GLU A 1 134 ? -23.501 3.723 31.389 1.00 55.88 134 GLU A O 1
ATOM 1028 N N . LYS A 1 135 ? -21.525 3.456 30.355 1.00 57.44 135 LYS A N 1
ATOM 1029 C CA . LYS A 1 135 ? -20.802 4.327 31.298 1.00 57.44 135 LYS A CA 1
ATOM 1030 C C . LYS A 1 135 ? -21.348 5.752 31.308 1.00 57.44 135 LYS A C 1
ATOM 1032 O O . LYS A 1 135 ? -21.423 6.373 32.360 1.00 57.44 135 LYS A O 1
ATOM 1037 N N . LYS A 1 136 ? -21.761 6.282 30.152 1.00 59.47 136 LYS A N 1
ATOM 1038 C CA . LYS A 1 136 ? -22.300 7.647 30.064 1.00 59.47 136 LYS A CA 1
ATOM 1039 C C . LYS A 1 136 ? -23.704 7.753 30.671 1.00 59.47 136 LYS A C 1
ATOM 1041 O O . LYS A 1 136 ? -24.013 8.780 31.260 1.00 59.47 136 LYS A O 1
ATOM 1046 N N . ALA A 1 137 ? -24.522 6.703 30.570 1.00 66.44 137 ALA A N 1
ATOM 1047 C CA . ALA A 1 137 ? -25.840 6.637 31.202 1.00 66.44 137 ALA A CA 1
ATOM 1048 C C . ALA A 1 137 ? -25.768 6.386 32.720 1.00 66.44 137 ALA A C 1
ATOM 1050 O O . ALA A 1 137 ? -26.636 6.852 33.455 1.00 66.44 137 ALA A O 1
ATOM 1051 N N . GLU A 1 138 ? -24.751 5.667 33.198 1.00 68.88 138 GLU A N 1
ATOM 1052 C CA . GLU A 1 138 ? -24.526 5.425 34.628 1.00 68.88 138 GLU A CA 1
ATOM 1053 C C . GLU A 1 138 ? -23.999 6.684 35.338 1.00 68.88 138 GLU A C 1
ATOM 1055 O O . GLU A 1 138 ? -24.562 7.09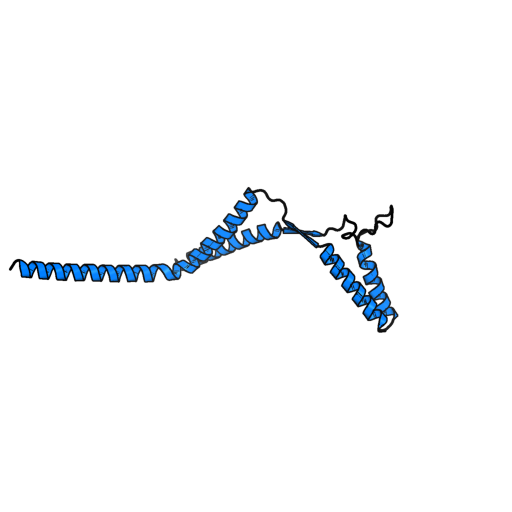1 36.354 1.00 68.88 138 GLU A O 1
ATOM 1060 N N . ILE A 1 139 ? -23.030 7.381 34.728 1.00 72.31 139 ILE A N 1
ATOM 1061 C CA . ILE A 1 139 ? -22.503 8.666 35.224 1.00 72.31 139 ILE A CA 1
ATOM 1062 C C . ILE A 1 139 ? -23.606 9.738 35.280 1.00 72.31 139 ILE A C 1
ATOM 1064 O O . ILE A 1 139 ? -23.684 10.500 36.246 1.00 72.31 139 ILE A O 1
ATOM 1068 N N . ASP A 1 140 ? -24.491 9.794 34.280 1.00 80.12 140 ASP A N 1
ATOM 1069 C CA . ASP A 1 140 ? -25.593 10.767 34.251 1.00 80.12 140 ASP A CA 1
ATOM 1070 C C . ASP A 1 140 ? -26.650 10.482 35.336 1.00 80.12 140 ASP A C 1
ATOM 1072 O O . ASP A 1 140 ? -27.145 11.402 35.988 1.00 80.12 140 ASP A O 1
ATOM 1076 N N . LYS A 1 141 ? -26.938 9.201 35.616 1.00 82.62 141 LYS A N 1
ATOM 1077 C CA . LYS A 1 141 ? -27.851 8.798 36.700 1.00 82.62 141 LYS A CA 1
ATOM 1078 C C . LYS A 1 141 ? -27.284 9.086 38.087 1.00 82.62 141 LYS A C 1
ATOM 1080 O O . LYS A 1 141 ? -28.032 9.532 38.954 1.00 82.62 141 LYS A O 1
ATOM 1085 N N . GLU A 1 142 ? -25.997 8.827 38.309 1.00 82.94 142 GLU A N 1
ATOM 1086 C CA . GLU A 1 142 ? -25.340 9.086 39.595 1.00 82.94 142 GLU A CA 1
ATOM 1087 C C . GLU A 1 142 ? -25.270 10.591 39.886 1.00 82.94 142 GLU A C 1
ATOM 1089 O O . GLU A 1 142 ? -25.641 11.030 40.976 1.00 82.94 142 GLU A O 1
ATOM 1094 N N . THR A 1 143 ? -24.927 11.391 38.872 1.00 85.00 143 THR A N 1
ATOM 1095 C CA . THR A 1 143 ? -24.895 12.858 38.965 1.00 85.00 143 THR A CA 1
ATOM 1096 C C . THR A 1 143 ? -26.286 13.435 39.257 1.00 85.00 143 THR A C 1
ATOM 1098 O O . THR A 1 143 ? -26.431 14.286 40.133 1.00 85.00 143 THR A O 1
ATOM 1101 N N . GLN A 1 144 ? -27.342 12.943 38.593 1.00 85.94 144 GLN A N 1
ATOM 1102 C CA . GLN A 1 144 ? -28.720 13.374 38.874 1.00 85.94 144 GLN A CA 1
ATOM 1103 C C . GLN A 1 144 ? -29.179 12.999 40.290 1.00 85.94 144 GLN A C 1
ATOM 1105 O O . GLN A 1 144 ? -29.884 13.775 40.934 1.00 85.94 144 GLN A O 1
ATOM 1110 N N . LYS A 1 145 ? -28.772 11.831 40.801 1.00 89.31 145 LYS A N 1
ATOM 1111 C CA . LYS A 1 145 ? -29.097 11.402 42.168 1.00 89.31 145 LYS A CA 1
ATOM 1112 C C . LYS A 1 145 ? -28.473 12.330 43.209 1.00 89.31 145 LYS A C 1
ATOM 1114 O O . LYS A 1 145 ? -29.182 12.797 44.093 1.00 89.31 145 LYS A O 1
ATOM 1119 N N . GLN A 1 146 ? -27.192 12.663 43.040 1.00 88.00 146 GLN A N 1
ATOM 1120 C CA . GLN A 1 146 ? -26.487 13.602 43.917 1.00 88.00 146 GLN A CA 1
ATOM 1121 C C . GLN A 1 146 ? -27.132 14.993 43.902 1.00 88.00 146 GLN A C 1
ATOM 1123 O O . GLN A 1 146 ? -27.311 15.597 44.955 1.00 88.00 146 GLN A O 1
ATOM 1128 N N . ILE A 1 147 ? -27.541 15.490 42.729 1.00 87.56 147 ILE A N 1
ATOM 1129 C CA . ILE A 1 147 ? -28.235 16.783 42.612 1.00 87.56 147 ILE A CA 1
ATOM 1130 C C . ILE A 1 147 ? -29.574 16.763 43.362 1.00 87.56 147 ILE A C 1
ATOM 1132 O O . ILE A 1 147 ? -29.892 17.721 44.067 1.00 87.56 147 ILE A O 1
ATOM 1136 N N . ASN A 1 148 ? -30.345 15.680 43.244 1.00 90.06 148 ASN A N 1
ATOM 1137 C CA . ASN A 1 148 ? -31.638 15.557 43.917 1.00 90.06 148 ASN A CA 1
ATOM 1138 C C . A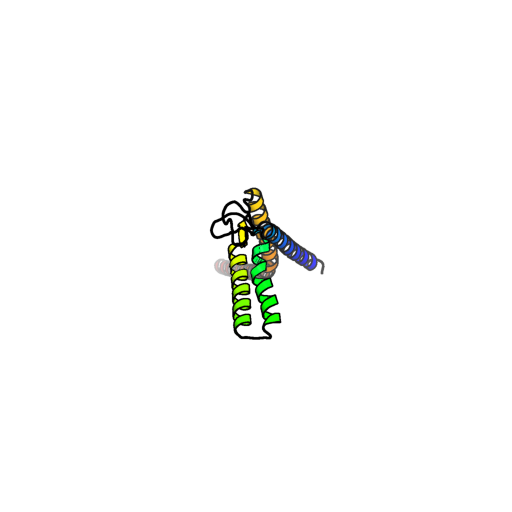SN A 1 148 ? -31.496 15.445 45.441 1.00 90.06 148 ASN A C 1
ATOM 1140 O O . ASN A 1 148 ? -32.280 16.053 46.168 1.00 90.06 148 ASN A O 1
ATOM 1144 N N . ASP A 1 149 ? -30.496 14.707 45.929 1.00 91.81 149 ASP A N 1
ATOM 1145 C CA . ASP A 1 149 ? -30.235 14.573 47.366 1.00 91.81 149 ASP A CA 1
ATOM 1146 C C . ASP A 1 149 ? -29.780 15.913 47.973 1.00 91.81 149 ASP A C 1
ATOM 1148 O O . ASP A 1 149 ? -30.309 16.334 49.002 1.00 91.81 149 ASP A O 1
ATOM 1152 N N . LEU A 1 150 ? -28.912 16.658 47.275 1.00 88.56 150 LEU A N 1
ATOM 1153 C CA . LEU A 1 150 ? -28.498 18.008 47.678 1.00 88.56 150 LEU A CA 1
ATOM 1154 C C . LEU A 1 150 ? -29.670 19.002 47.707 1.00 88.56 150 LEU A C 1
ATOM 1156 O O . LEU A 1 150 ? -29.759 19.830 48.612 1.00 88.56 150 LEU A O 1
ATOM 1160 N N . GLN A 1 151 ? -30.595 18.933 46.743 1.00 89.31 151 GLN A N 1
ATOM 1161 C CA . GLN A 1 151 ? -31.796 19.778 46.759 1.00 89.31 151 GLN A CA 1
ATOM 1162 C C . GLN A 1 151 ? -32.689 19.484 47.967 1.00 89.31 151 GLN A C 1
ATOM 1164 O O . GLN A 1 151 ? -33.251 20.409 48.554 1.00 89.31 151 GLN A O 1
ATOM 1169 N N . LYS A 1 152 ? -32.785 18.213 48.362 1.00 88.75 152 LYS A N 1
ATOM 1170 C CA . LYS A 1 152 ? -33.580 17.772 49.509 1.00 88.75 152 LYS A CA 1
ATOM 1171 C C . LYS A 1 152 ? -33.007 18.280 50.832 1.00 88.75 152 LYS A C 1
ATOM 1173 O O . LYS A 1 152 ? -33.750 18.815 51.650 1.00 88.75 152 LYS A O 1
ATOM 1178 N N . GLU A 1 153 ? -31.686 18.200 51.000 1.00 86.19 153 GLU A N 1
ATOM 1179 C CA . GLU A 1 153 ? -31.002 18.766 52.170 1.00 86.19 153 GLU A CA 1
ATOM 1180 C C . GLU A 1 153 ? -31.173 20.288 52.250 1.00 86.19 153 GLU A C 1
ATOM 1182 O O . GLU A 1 153 ? -31.429 20.833 53.325 1.00 86.19 153 GLU A O 1
ATOM 1187 N N . LEU A 1 154 ? -31.097 20.991 51.115 1.00 83.38 154 LEU A N 1
ATOM 1188 C CA . LEU A 1 154 ? -31.318 22.437 51.076 1.00 83.38 154 LEU A CA 1
ATOM 1189 C C . LEU A 1 154 ? -32.762 22.822 51.424 1.00 83.38 154 LEU A C 1
ATOM 1191 O O . LEU A 1 154 ? -32.968 23.828 52.107 1.00 83.38 154 LEU A O 1
ATOM 1195 N N . GLU A 1 155 ? -33.761 22.047 50.992 1.00 86.94 155 GLU A N 1
ATOM 1196 C CA . GLU A 1 155 ? -35.154 22.270 51.395 1.00 86.94 155 GLU A CA 1
ATOM 1197 C C . GLU A 1 155 ? -35.364 22.054 52.896 1.00 86.94 155 GLU A C 1
ATOM 1199 O O . GLU A 1 155 ? -36.003 22.889 53.543 1.00 86.94 155 GLU A O 1
ATOM 1204 N N . ASP A 1 156 ? -34.798 20.991 53.468 1.00 84.69 156 ASP A N 1
ATOM 1205 C CA . ASP A 1 156 ? -34.925 20.689 54.896 1.00 84.69 156 ASP A CA 1
ATOM 1206 C C . ASP A 1 156 ? -34.234 21.751 55.765 1.00 84.69 156 ASP A C 1
ATOM 1208 O O . ASP A 1 156 ? -34.809 22.234 56.748 1.00 84.69 156 ASP A O 1
ATOM 1212 N N . VAL A 1 157 ? -33.049 22.216 55.357 1.00 83.62 157 VAL A N 1
ATOM 1213 C CA . VAL A 1 157 ? -32.341 23.315 56.028 1.00 83.62 157 VAL A CA 1
ATOM 1214 C C . VAL A 1 157 ? -33.136 24.616 55.920 1.00 83.62 157 VAL A C 1
ATOM 1216 O O . VAL A 1 157 ? -33.356 25.288 56.930 1.00 83.62 157 VAL A O 1
ATOM 1219 N N . LYS A 1 158 ? -33.670 24.951 54.740 1.00 79.75 158 LYS A N 1
ATOM 1220 C CA . LYS A 1 158 ? -34.516 26.142 54.555 1.00 79.75 158 LYS A CA 1
ATOM 1221 C C . LYS A 1 158 ? -35.772 26.091 55.429 1.00 79.75 158 LYS A C 1
ATOM 1223 O O . LYS A 1 158 ? -36.191 27.111 55.976 1.00 79.75 158 LYS A O 1
ATOM 1228 N N . LYS A 1 159 ? -36.355 24.905 55.598 1.00 79.00 159 LYS A N 1
ATOM 1229 C CA . LYS A 1 159 ? -37.527 24.669 56.447 1.00 79.00 159 LYS A CA 1
ATOM 1230 C C . LYS A 1 159 ? -37.201 24.763 57.940 1.00 79.00 159 LYS A C 1
ATOM 1232 O O . LYS A 1 159 ? -38.056 25.201 58.703 1.00 79.00 159 LYS A O 1
ATOM 1237 N N . SER A 1 160 ? -35.981 24.406 58.347 1.00 71.94 160 SER A N 1
ATOM 1238 C CA . SER A 1 160 ? -35.501 24.596 59.724 1.00 71.94 160 SER A CA 1
ATOM 1239 C C . SER A 1 160 ? -35.124 26.040 60.063 1.00 71.94 160 SER A C 1
ATOM 1241 O O . SER A 1 160 ? -35.228 26.423 61.219 1.00 71.94 160 SER A O 1
ATOM 1243 N N . ILE A 1 161 ? -34.722 26.846 59.073 1.00 74.19 161 ILE A N 1
ATOM 1244 C CA . ILE A 1 161 ? -34.366 28.263 59.264 1.00 74.19 161 ILE A CA 1
ATOM 1245 C C . ILE A 1 161 ? -35.615 29.151 59.348 1.00 74.19 161 ILE A C 1
ATOM 1247 O O . ILE A 1 161 ? -35.595 30.189 60.000 1.00 74.19 161 ILE A O 1
ATOM 1251 N N . ASN A 1 162 ? -36.706 28.760 58.683 1.00 66.88 162 ASN A N 1
ATOM 1252 C CA . ASN A 1 162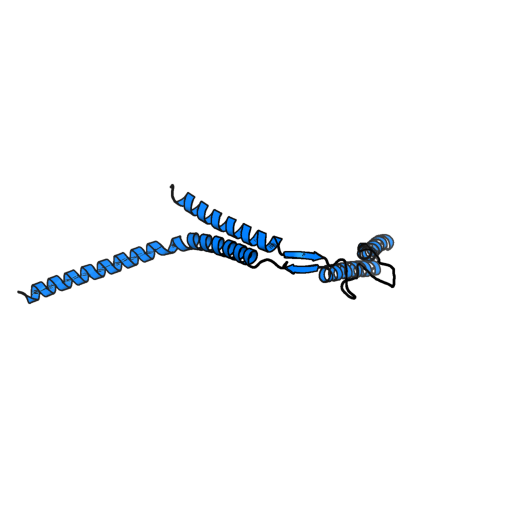 ? -37.957 29.522 58.651 1.00 66.88 162 ASN A CA 1
ATOM 1253 C C . ASN A 1 162 ? -38.978 29.078 59.721 1.00 66.88 162 ASN A C 1
ATOM 1255 O O . ASN A 1 162 ? -40.168 29.374 59.594 1.00 66.88 162 ASN A O 1
ATOM 1259 N N . LYS A 1 163 ? -38.526 28.326 60.729 1.00 53.50 163 LYS A N 1
ATOM 1260 C CA . LYS A 1 163 ? -39.297 27.908 61.902 1.00 53.50 163 LYS A CA 1
ATOM 1261 C C . LYS A 1 163 ? -38.693 28.546 63.146 1.00 53.50 163 LYS A C 1
ATOM 1263 O O . LYS A 1 163 ? -39.494 28.943 64.018 1.00 53.50 163 LYS A O 1
#

Radius of gyration: 35.1 Å; Cα contacts (8 Å, |Δi|>4): 114; chains: 1; bounding box: 71×66×95 Å

Secondary structure (DSSP, 8-state):
--SHHHHHHHHHHHHHHHHHHHHHHHHTEEEEE--S--TTS-TT---SSS----GGGGGHHHHHHHHHHHHTTT-HHHHHHHHHHHHHHHHHHHHHEEEEE----HHHHHHHHHHHHHHHHHHHHHHHGGGSHHHHHHHHHHHHHHHHHHHHHHHHHHHHHT-

Sequence (163 aa):
MKNEKNELLFFLGGVAMCAVGLFILFNRVHVGSVYGGGLFGGLGYITLGRFSMPSGLIIIPFIIGIVWMFASGGSLISKFFTALSVLLIVVAIIMTTRFWLDTMTMFDWLLILVLIFGGGAMVARVLFTDHGPEKKAEIDKETQKQINDLQKELEDVKKSINK

Mean predicted aligned error: 18.41 Å

Foldseek 3Di:
DPPVVVLVVLLVQLVVLQVVLVVLQVVQFDFAQCCDDDPPLDPQFPCPDPDGHHNCVLCVLQVVLVVVCVVVVDDPVSVVSNVVSVVSVVVNRVSRTDGDRPPDDPVSVVSSVCSNCVSVVSNVCSVVVVPPPPVVVVVVVVVVVVVVVVVVVVVVVVVVVVD